Protein AF-A0A941VZ99-F1 (afdb_monomer_lite)

Secondary structure (DSSP, 8-state):
-HHHHTTT---EE----STTHHHHHHHTT--EE--TTT----SS----SSTT--

Structure (mmCIF, N/CA/C/O backbone):
data_AF-A0A941VZ99-F1
#
_entry.id   AF-A0A941VZ99-F1
#
loop_
_atom_site.group_PDB
_atom_site.id
_atom_site.type_symbol
_atom_site.label_atom_id
_atom_site.label_alt_id
_atom_site.label_comp_id
_atom_site.label_asym_id
_atom_site.label_entity_id
_atom_site.label_seq_id
_atom_site.pdbx_PDB_ins_code
_atom_site.Cartn_x
_atom_site.Cartn_y
_atom_site.Cartn_z
_atom_site.occupancy
_atom_site.B_iso_or_equiv
_atom_site.auth_seq_id
_atom_site.auth_comp_id
_atom_site.auth_asym_id
_atom_site.auth_atom_id
_atom_site.pdbx_PDB_model_num
ATOM 1 N N . VAL A 1 1 ? -4.162 7.154 14.267 1.00 73.75 1 VAL A N 1
ATOM 2 C CA . VAL A 1 1 ? -4.903 5.964 13.798 1.00 73.75 1 VAL A CA 1
ATOM 3 C C . VAL A 1 1 ? -6.240 5.839 14.510 1.00 73.75 1 VAL A C 1
ATOM 5 O O . VAL A 1 1 ? -7.253 5.887 13.839 1.00 73.75 1 VAL A O 1
ATOM 8 N N . SER A 1 2 ? -6.288 5.854 15.845 1.00 78.31 2 SER A N 1
ATOM 9 C CA . SER A 1 2 ? -7.531 5.666 16.621 1.00 78.31 2 SER A CA 1
ATOM 10 C C . SER A 1 2 ? -8.707 6.594 16.266 1.00 78.31 2 SER A C 1
ATOM 12 O O . SER A 1 2 ? -9.856 6.191 16.380 1.00 78.31 2 SER A O 1
ATOM 14 N N . SER A 1 3 ? -8.457 7.831 15.821 1.00 85.12 3 SER A N 1
ATOM 15 C CA . SER A 1 3 ? -9.523 8.726 15.342 1.00 85.12 3 SER A CA 1
ATOM 16 C C . SER A 1 3 ? -10.109 8.323 13.988 1.00 85.12 3 SER A C 1
ATOM 18 O O . SER A 1 3 ? -11.276 8.592 13.736 1.00 85.12 3 SER A O 1
ATOM 20 N N . LEU A 1 4 ? -9.309 7.690 13.131 1.00 86.12 4 LEU A N 1
ATOM 21 C CA . LEU A 1 4 ? -9.712 7.187 11.820 1.00 86.12 4 LEU A CA 1
ATOM 22 C C . LEU A 1 4 ? -10.472 5.861 11.956 1.00 86.12 4 LEU A C 1
ATOM 24 O O . LEU A 1 4 ? -11.496 5.686 11.303 1.00 86.12 4 LEU A O 1
ATOM 28 N N . GLU A 1 5 ? -10.068 5.016 12.906 1.00 85.06 5 GLU A N 1
ATOM 29 C CA . GLU A 1 5 ? -10.819 3.813 13.296 1.00 85.06 5 GLU A CA 1
ATOM 30 C C . GLU A 1 5 ? -12.269 4.143 13.675 1.00 85.06 5 GLU A C 1
ATOM 32 O O . GLU A 1 5 ? -13.210 3.504 13.212 1.00 85.06 5 GLU A O 1
ATOM 37 N N . MET A 1 6 ? -12.478 5.210 14.456 1.00 87.69 6 MET A N 1
ATOM 38 C CA . MET A 1 6 ? -13.824 5.664 14.835 1.00 87.69 6 MET A CA 1
ATOM 39 C C . MET A 1 6 ? -14.673 6.136 13.646 1.00 87.69 6 MET A C 1
ATOM 41 O O . MET A 1 6 ? -15.897 6.179 13.750 1.00 87.69 6 MET A O 1
ATOM 45 N N . LEU A 1 7 ? -14.040 6.503 12.531 1.00 90.88 7 LEU A N 1
ATOM 46 C CA . LEU A 1 7 ? -14.715 6.889 11.292 1.00 90.88 7 LEU A CA 1
ATOM 47 C C . LEU A 1 7 ? -14.944 5.692 10.357 1.00 90.88 7 LEU A C 1
ATOM 49 O O . LEU A 1 7 ? -15.544 5.868 9.298 1.00 90.88 7 LEU A O 1
ATOM 53 N N . GLY A 1 8 ? -14.480 4.492 10.728 1.00 89.88 8 GLY A N 1
ATOM 54 C CA . GLY A 1 8 ? -14.589 3.284 9.913 1.00 89.88 8 GLY A CA 1
ATOM 55 C C . GLY A 1 8 ? -13.753 3.335 8.633 1.00 89.88 8 GLY A C 1
ATOM 56 O O . GLY A 1 8 ? -14.127 2.712 7.640 1.00 89.88 8 GLY A O 1
ATOM 57 N N . VAL A 1 9 ? -12.659 4.104 8.623 1.00 91.12 9 VAL A N 1
ATOM 58 C CA . VAL A 1 9 ? -11.759 4.206 7.465 1.00 91.12 9 VAL A CA 1
ATOM 59 C C . VAL A 1 9 ? -10.477 3.424 7.717 1.00 91.12 9 VAL A C 1
ATOM 61 O O . VAL A 1 9 ? -9.947 3.459 8.821 1.00 91.12 9 VAL A O 1
ATOM 64 N N . ILE A 1 10 ? -9.951 2.777 6.676 1.00 90.62 10 ILE A N 1
ATOM 65 C CA . ILE A 1 10 ? -8.687 2.032 6.737 1.00 90.62 10 ILE A CA 1
ATOM 66 C C . ILE A 1 10 ? -7.564 2.948 6.230 1.00 90.62 10 ILE A C 1
ATOM 68 O O . ILE A 1 10 ? -7.551 3.285 5.039 1.00 90.62 10 ILE A O 1
ATOM 72 N N . PRO A 1 11 ? -6.639 3.405 7.093 1.00 90.69 11 PRO A N 1
ATOM 73 C CA . PRO A 1 11 ? -5.566 4.295 6.676 1.00 90.69 11 PRO A CA 1
ATOM 74 C C . PRO A 1 11 ? -4.470 3.543 5.912 1.00 90.69 11 PRO A C 1
ATOM 76 O O . PRO A 1 11 ? -4.032 2.470 6.319 1.00 90.69 11 PRO A O 1
ATOM 79 N N . ILE A 1 12 ? -3.968 4.162 4.840 1.00 94.81 12 ILE A N 1
ATOM 80 C CA . ILE A 1 12 ? -2.760 3.721 4.133 1.00 94.81 12 ILE A CA 1
ATOM 81 C C . ILE A 1 12 ? -1.639 4.707 4.451 1.00 94.81 12 ILE A C 1
ATOM 83 O O . ILE A 1 12 ? -1.740 5.891 4.124 1.00 94.81 12 ILE A O 1
ATOM 87 N N . VAL A 1 13 ? -0.565 4.229 5.079 1.00 94.94 13 VAL A N 1
ATOM 88 C CA . VAL A 1 13 ? 0.611 5.054 5.384 1.00 94.94 13 VAL A CA 1
ATOM 89 C C . VAL A 1 13 ? 1.677 4.857 4.310 1.00 94.94 13 VAL A C 1
ATOM 91 O O . VAL A 1 13 ? 2.262 3.784 4.183 1.00 94.94 13 VAL A O 1
ATOM 94 N N . GLY A 1 14 ? 1.925 5.908 3.527 1.00 94.94 14 GLY A N 1
ATOM 95 C CA . GLY A 1 14 ? 2.991 5.949 2.525 1.00 94.94 14 GLY A CA 1
ATOM 96 C C . GLY A 1 14 ? 4.360 6.341 3.098 1.00 94.94 14 GLY A C 1
ATOM 97 O O . GLY A 1 14 ? 4.463 6.778 4.242 1.00 94.94 14 GLY A O 1
ATOM 98 N N . GLY A 1 15 ? 5.405 6.252 2.269 1.00 94.06 15 GLY A N 1
ATOM 99 C CA . GLY A 1 15 ? 6.751 6.739 2.601 1.00 94.06 15 GLY A CA 1
ATOM 100 C C . GLY A 1 15 ? 7.592 5.796 3.466 1.00 94.06 15 GLY A C 1
ATOM 101 O O . GLY A 1 15 ? 8.510 6.247 4.141 1.00 94.06 15 GLY A O 1
ATOM 102 N N . VAL A 1 16 ? 7.298 4.493 3.475 1.00 95.31 16 VAL A N 1
ATOM 103 C CA . VAL A 1 16 ? 8.139 3.506 4.173 1.00 95.31 16 VAL A CA 1
ATOM 104 C C . VAL A 1 16 ? 9.439 3.271 3.390 1.00 95.31 16 VAL A C 1
ATOM 106 O O . VAL A 1 16 ? 9.438 2.641 2.329 1.00 95.31 16 VAL A O 1
ATOM 109 N N . GLU A 1 17 ? 10.552 3.789 3.909 1.00 94.56 17 GLU A N 1
ATOM 110 C CA . GLU A 1 17 ? 11.867 3.774 3.239 1.00 94.56 17 GLU A CA 1
ATOM 111 C C . GLU A 1 17 ? 12.914 2.899 3.943 1.00 94.56 17 GLU A C 1
ATOM 113 O O . GLU A 1 17 ? 13.970 2.620 3.377 1.00 94.56 17 GLU A O 1
ATOM 118 N N . ASP A 1 18 ? 12.616 2.401 5.144 1.00 92.06 18 ASP A N 1
ATOM 119 C CA . ASP A 1 18 ? 13.532 1.567 5.914 1.00 92.06 18 ASP A CA 1
ATOM 120 C C . ASP A 1 18 ? 12.817 0.507 6.770 1.00 92.06 18 ASP A C 1
ATOM 122 O O . ASP A 1 18 ? 11.646 0.633 7.137 1.00 92.06 18 ASP A O 1
ATOM 126 N N . VAL A 1 19 ? 13.567 -0.535 7.142 1.00 89.75 19 VAL A N 1
ATOM 127 C CA . VAL A 1 19 ? 13.063 -1.678 7.920 1.00 89.75 19 VAL A CA 1
ATOM 128 C C . VAL A 1 19 ? 12.610 -1.307 9.335 1.00 89.75 19 VAL A C 1
ATOM 130 O O . VAL A 1 19 ? 11.732 -1.965 9.889 1.00 89.75 19 VAL A O 1
ATOM 133 N N . LYS A 1 20 ? 13.189 -0.267 9.949 1.00 92.06 20 LYS A N 1
ATOM 134 C CA . LYS A 1 20 ? 12.905 0.109 11.344 1.00 92.06 20 LYS A CA 1
ATOM 135 C C . LYS A 1 20 ? 11.567 0.830 11.472 1.00 92.06 20 LYS A C 1
ATOM 137 O O . LYS A 1 20 ? 10.984 0.822 12.553 1.00 92.06 20 LYS A O 1
ATOM 142 N N . THR A 1 21 ? 11.067 1.412 10.385 1.00 91.81 21 THR A N 1
ATOM 143 C CA . THR A 1 21 ? 9.770 2.093 10.350 1.00 91.81 21 THR A CA 1
ATOM 144 C C . THR A 1 21 ? 8.593 1.111 10.455 1.00 91.81 21 THR A C 1
ATOM 146 O O . THR A 1 21 ? 7.593 1.430 11.098 1.00 91.81 21 THR A O 1
ATOM 149 N N . MET A 1 22 ? 8.702 -0.115 9.921 1.00 89.81 22 MET A N 1
ATOM 150 C CA . MET A 1 22 ? 7.568 -1.059 9.906 1.00 89.81 22 MET A CA 1
ATOM 151 C C . MET A 1 22 ? 7.104 -1.510 11.305 1.00 89.81 22 MET A C 1
ATOM 153 O O . MET A 1 22 ? 5.904 -1.419 11.567 1.00 89.81 22 MET A O 1
ATOM 157 N N . PRO A 1 23 ? 7.985 -1.932 12.244 1.00 91.56 23 PRO A N 1
ATOM 158 C CA . PRO A 1 23 ? 7.548 -2.321 13.590 1.00 91.56 23 PRO A CA 1
ATOM 159 C C . PRO A 1 23 ? 6.871 -1.183 14.363 1.00 91.56 23 PRO A C 1
ATOM 161 O O . PRO A 1 23 ? 5.988 -1.424 15.190 1.00 91.56 23 PRO A O 1
ATOM 164 N N . ILE A 1 24 ? 7.270 0.063 14.088 1.00 93.62 24 ILE A N 1
ATOM 165 C CA . ILE A 1 24 ? 6.677 1.256 14.696 1.00 93.62 24 ILE A CA 1
ATOM 166 C C . ILE A 1 24 ? 5.249 1.442 14.175 1.00 93.62 24 ILE A C 1
ATOM 168 O O . ILE A 1 24 ? 4.328 1.569 14.977 1.00 93.62 24 ILE A O 1
ATOM 172 N N . LEU A 1 25 ? 5.048 1.407 12.853 1.00 93.06 25 LEU A N 1
ATOM 173 C CA . LEU A 1 25 ? 3.721 1.539 12.238 1.00 93.06 25 LEU A CA 1
AT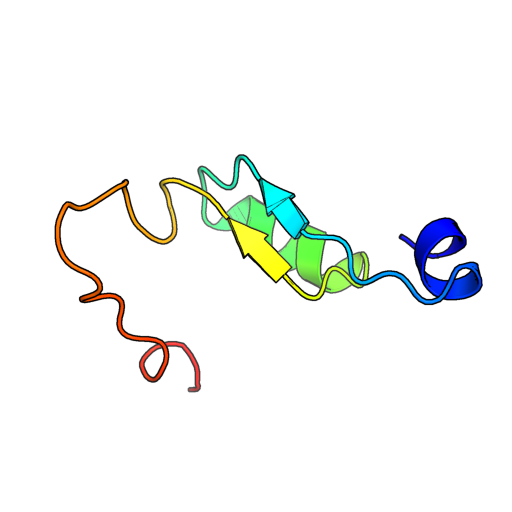OM 174 C C . LEU A 1 25 ? 2.768 0.423 12.682 1.00 93.06 25 LEU A C 1
ATOM 176 O O . LEU A 1 25 ? 1.622 0.704 13.030 1.00 93.06 25 LEU A O 1
ATOM 180 N N . TRP A 1 26 ? 3.265 -0.813 12.770 1.00 90.56 26 TRP A N 1
ATOM 181 C CA . TRP A 1 26 ? 2.505 -1.944 13.302 1.00 90.56 26 TRP A CA 1
ATOM 182 C C . TRP A 1 26 ? 2.045 -1.702 14.745 1.00 90.56 26 TRP A C 1
ATOM 184 O O . TRP A 1 26 ? 0.870 -1.853 15.068 1.00 90.56 26 TRP A O 1
ATOM 194 N N . SER A 1 27 ? 2.954 -1.241 15.610 1.00 91.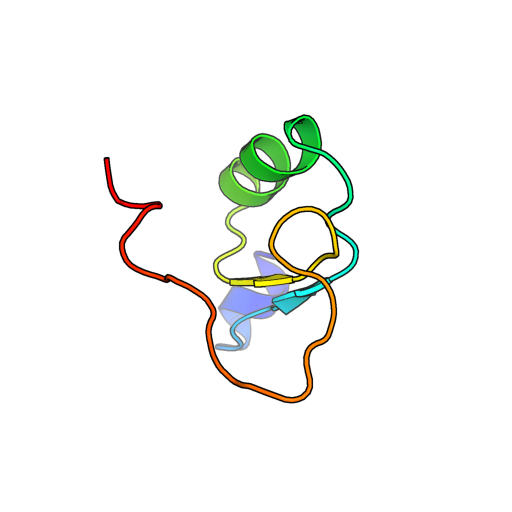62 27 SER A N 1
ATOM 195 C CA . SER A 1 27 ? 2.637 -0.934 17.015 1.00 91.62 27 SER A CA 1
ATOM 196 C C . SER A 1 27 ? 1.632 0.215 17.169 1.00 91.62 27 SER A C 1
ATOM 198 O O . SER A 1 27 ? 0.953 0.310 18.188 1.00 91.62 27 SER A O 1
ATOM 200 N N . LEU A 1 28 ? 1.527 1.090 16.164 1.00 91.56 28 LEU A N 1
ATOM 201 C CA . LEU A 1 28 ? 0.547 2.178 16.102 1.00 91.56 28 LEU A CA 1
ATOM 202 C C . LEU A 1 28 ? -0.815 1.740 15.533 1.00 91.56 28 LEU A C 1
ATOM 204 O O . LEU A 1 28 ? -1.722 2.573 15.451 1.00 91.56 28 LEU A O 1
ATOM 208 N N . GLY A 1 29 ? -0.961 0.464 15.160 1.00 89.38 29 GLY A N 1
ATOM 209 C CA . GLY A 1 29 ? -2.194 -0.115 14.626 1.00 89.38 29 GLY A CA 1
ATOM 210 C C . GLY A 1 29 ? -2.448 0.215 13.157 1.00 89.38 29 GLY A C 1
ATOM 211 O O . GLY A 1 29 ? -3.597 0.334 12.763 1.00 89.38 29 GLY A O 1
ATOM 212 N N . VAL A 1 30 ? -1.404 0.444 12.359 1.00 92.69 30 VAL A N 1
ATOM 213 C CA . VAL A 1 30 ? -1.553 0.705 10.919 1.00 92.69 30 VAL A CA 1
ATOM 214 C C . VAL A 1 30 ? -1.733 -0.609 10.157 1.00 92.69 30 VAL A C 1
ATOM 216 O O . VAL A 1 30 ? -0.842 -1.455 10.193 1.00 92.69 30 VAL A O 1
ATOM 219 N N . ASP A 1 31 ? -2.835 -0.740 9.414 1.00 89.69 31 ASP A N 1
ATOM 220 C CA . ASP A 1 31 ? -3.143 -1.950 8.637 1.00 89.69 31 ASP A CA 1
ATOM 221 C C . ASP A 1 31 ? -2.433 -2.013 7.281 1.00 89.69 31 ASP A C 1
ATOM 223 O O . ASP A 1 31 ? -2.010 -3.082 6.842 1.00 89.69 31 ASP A O 1
ATOM 227 N N . LEU A 1 32 ? -2.319 -0.875 6.588 1.00 93.94 32 LEU A N 1
ATOM 228 C CA . LEU A 1 32 ? -1.797 -0.808 5.224 1.00 93.94 32 LEU A CA 1
ATOM 229 C C . LEU A 1 32 ? -0.635 0.180 5.124 1.00 93.94 32 LEU A C 1
ATOM 231 O O . LEU A 1 32 ? -0.720 1.330 5.562 1.00 93.94 32 LEU A O 1
ATOM 235 N N . ILE A 1 33 ? 0.447 -0.265 4.485 1.00 94.94 33 ILE A N 1
ATOM 236 C CA . ILE A 1 33 ? 1.659 0.527 4.269 1.00 94.94 33 ILE A CA 1
ATOM 237 C C . ILE A 1 33 ? 2.074 0.535 2.798 1.00 94.94 33 ILE A C 1
ATOM 239 O O . ILE A 1 33 ? 1.836 -0.418 2.059 1.00 94.94 33 ILE A O 1
ATOM 243 N N . GLN A 1 34 ? 2.726 1.616 2.378 1.00 96.00 34 GLN A N 1
ATOM 244 C CA . GLN A 1 34 ? 3.313 1.762 1.051 1.00 96.00 34 GLN A CA 1
ATOM 245 C C . GLN A 1 34 ? 4.680 2.441 1.157 1.00 96.00 34 GLN A C 1
ATOM 247 O O . GLN A 1 34 ? 4.872 3.388 1.918 1.00 96.00 34 GLN A O 1
ATOM 252 N N . GLY A 1 35 ? 5.642 2.004 0.351 1.00 95.38 35 GLY A N 1
ATOM 253 C CA . GLY A 1 35 ? 6.937 2.663 0.283 1.00 95.38 35 GLY A CA 1
ATOM 254 C C . GLY A 1 35 ? 7.948 1.898 -0.554 1.00 95.38 35 GLY A C 1
ATOM 255 O O . GLY A 1 35 ? 7.757 0.722 -0.863 1.00 95.38 35 GLY A O 1
ATOM 256 N N . PHE A 1 36 ? 9.028 2.581 -0.923 1.00 95.31 36 PHE A N 1
ATOM 257 C CA . PHE A 1 36 ? 10.070 2.030 -1.792 1.00 95.31 36 PHE A CA 1
ATOM 258 C C . PHE A 1 36 ? 10.853 0.891 -1.141 1.00 95.31 36 PHE A C 1
ATOM 260 O O . PHE A 1 36 ? 11.395 0.052 -1.860 1.00 95.31 36 PHE A O 1
ATOM 267 N N . PHE A 1 37 ? 10.861 0.827 0.195 1.00 93.25 37 PHE A N 1
ATOM 268 C CA . PHE A 1 37 ? 11.403 -0.312 0.931 1.00 93.25 37 PHE A CA 1
ATOM 269 C C . PHE A 1 37 ? 10.661 -1.619 0.614 1.00 93.25 37 PHE A C 1
ATOM 271 O O . PHE A 1 37 ? 11.291 -2.668 0.528 1.00 93.25 37 PHE A O 1
ATOM 278 N N . LEU A 1 38 ? 9.338 -1.558 0.414 1.00 92.31 38 LEU A N 1
ATOM 279 C CA . LEU A 1 38 ? 8.516 -2.724 0.077 1.00 92.31 38 LEU A CA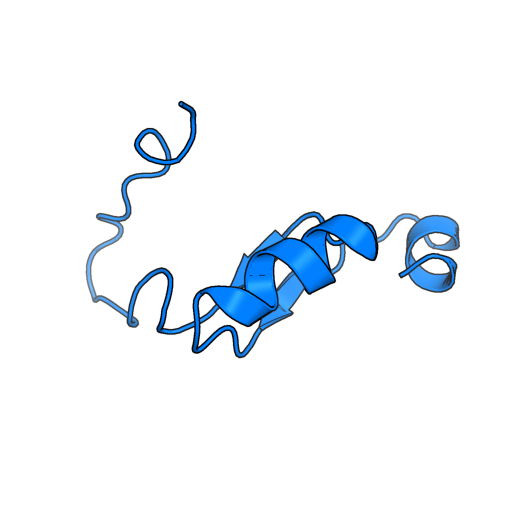 1
ATOM 280 C C . LEU A 1 38 ? 8.684 -3.086 -1.399 1.00 92.31 38 LEU A C 1
ATOM 282 O O . LEU A 1 38 ? 9.070 -4.201 -1.738 1.00 92.31 38 LEU A O 1
ATOM 286 N N . GLN A 1 39 ? 8.384 -2.132 -2.279 1.00 94.88 39 GLN A N 1
ATOM 287 C CA . GLN A 1 39 ? 8.582 -2.253 -3.717 1.00 94.88 39 GLN A CA 1
ATOM 288 C C . GLN A 1 39 ? 8.564 -0.863 -4.353 1.00 94.88 39 GLN A C 1
ATOM 290 O O . GLN A 1 39 ? 7.747 -0.009 -4.006 1.00 94.88 39 GLN A O 1
ATOM 295 N N . HIS A 1 40 ? 9.447 -0.637 -5.322 1.00 95.69 40 HIS A N 1
ATOM 296 C CA . HIS A 1 40 ? 9.377 0.554 -6.163 1.00 95.69 40 HIS A CA 1
ATOM 297 C C . HIS A 1 40 ? 8.205 0.452 -7.154 1.00 95.69 40 HIS A C 1
ATOM 299 O O . HIS A 1 40 ? 7.805 -0.658 -7.514 1.00 95.69 40 HIS A O 1
ATOM 305 N N . PRO A 1 41 ? 7.677 1.583 -7.655 1.00 95.56 41 PRO A N 1
ATOM 306 C CA . PRO A 1 41 ? 6.687 1.567 -8.723 1.00 95.56 41 PRO A CA 1
ATOM 307 C C . PRO A 1 41 ? 7.179 0.757 -9.928 1.00 95.56 41 PRO A C 1
ATOM 309 O O . PRO A 1 41 ? 8.276 0.988 -10.439 1.00 95.56 41 PRO A O 1
ATOM 312 N N . SER A 1 42 ? 6.351 -0.174 -10.394 1.00 95.50 42 SER A N 1
ATOM 313 C CA . SER A 1 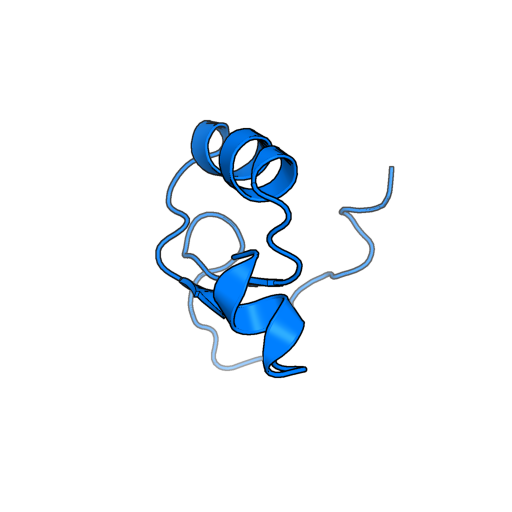42 ? 6.618 -1.024 -11.555 1.00 95.50 42 SER A CA 1
ATOM 314 C C . SER A 1 42 ? 5.493 -0.888 -12.577 1.00 95.50 42 SER A C 1
ATOM 316 O O . SER A 1 42 ? 4.372 -0.501 -12.246 1.00 95.50 42 SER A O 1
ATOM 318 N N . ARG A 1 43 ? 5.790 -1.207 -13.841 1.00 97.19 43 ARG A N 1
ATOM 319 C CA . ARG A 1 43 ? 4.771 -1.310 -14.900 1.00 97.19 43 ARG A CA 1
ATOM 320 C C . ARG A 1 43 ? 3.926 -2.575 -14.770 1.00 97.19 43 ARG A C 1
ATOM 322 O O . ARG A 1 43 ? 2.842 -2.639 -15.341 1.00 97.19 43 ARG A O 1
ATOM 329 N N . GLU A 1 44 ? 4.429 -3.563 -14.040 1.00 97.62 44 GLU A N 1
ATOM 330 C CA . GLU A 1 44 ? 3.803 -4.865 -13.847 1.00 97.62 44 GLU A CA 1
ATOM 331 C C . GLU A 1 44 ? 3.406 -5.045 -12.379 1.00 97.62 44 GLU A C 1
ATOM 333 O O . GLU A 1 44 ? 4.130 -4.631 -11.473 1.00 97.62 44 GLU A O 1
ATOM 338 N N . MET A 1 45 ? 2.265 -5.694 -12.134 1.00 94.75 45 MET A N 1
ATOM 339 C CA . MET A 1 45 ? 1.784 -6.020 -10.786 1.00 94.75 45 MET A CA 1
ATOM 340 C C . MET A 1 45 ? 2.392 -7.341 -10.301 1.00 94.75 45 MET A C 1
ATOM 342 O O . MET A 1 45 ? 1.694 -8.333 -10.119 1.00 94.75 45 MET A O 1
ATOM 346 N N . SER A 1 46 ? 3.712 -7.360 -10.137 1.00 94.50 46 SER A N 1
ATOM 347 C CA . SER A 1 46 ? 4.491 -8.560 -9.803 1.00 94.50 46 SER A CA 1
ATOM 348 C C . SER A 1 46 ? 4.962 -8.589 -8.342 1.00 94.50 46 SER A C 1
ATOM 350 O O . SER A 1 46 ? 5.983 -9.204 -8.037 1.00 94.50 46 SER A O 1
ATOM 352 N N . TYR A 1 47 ? 4.291 -7.862 -7.443 1.00 93.38 47 TYR A N 1
ATOM 353 C CA . TYR A 1 47 ? 4.604 -7.910 -6.014 1.00 93.38 47 TYR A CA 1
ATOM 354 C C . TYR A 1 47 ? 4.177 -9.248 -5.408 1.00 93.38 47 TYR A C 1
ATOM 356 O O . TYR A 1 47 ? 3.047 -9.693 -5.616 1.00 93.38 47 TYR A O 1
ATOM 364 N N . ASP A 1 48 ? 5.073 -9.870 -4.645 1.00 93.06 48 ASP A N 1
ATOM 365 C CA . ASP A 1 48 ? 4.776 -11.095 -3.911 1.00 93.06 48 ASP A CA 1
ATOM 366 C C . ASP A 1 48 ? 4.219 -10.764 -2.522 1.00 93.06 48 ASP A C 1
ATOM 368 O O . ASP A 1 48 ? 4.953 -10.419 -1.598 1.00 93.06 48 ASP A O 1
ATOM 372 N N . PHE A 1 49 ? 2.904 -10.905 -2.375 1.00 90.50 49 PHE A N 1
ATOM 373 C CA . PHE A 1 49 ? 2.218 -10.731 -1.095 1.00 90.50 49 PHE A CA 1
ATOM 374 C C . PHE A 1 49 ? 2.363 -11.943 -0.158 1.00 90.50 49 PHE A C 1
ATOM 376 O O . PHE A 1 49 ? 1.987 -11.853 1.008 1.00 90.50 49 PHE A O 1
ATOM 383 N N . THR A 1 50 ? 2.875 -13.081 -0.640 1.00 88.56 50 THR A N 1
ATOM 384 C CA . THR A 1 50 ? 2.948 -14.333 0.131 1.00 88.56 50 THR A CA 1
ATOM 385 C C . THR A 1 50 ? 4.240 -14.466 0.936 1.00 88.56 50 THR A C 1
ATOM 387 O O . THR A 1 50 ? 4.225 -15.064 2.009 1.00 88.56 50 THR A O 1
ATOM 390 N N . GLY A 1 51 ? 5.337 -13.851 0.482 1.00 69.44 51 GLY A N 1
ATOM 391 C CA . GLY A 1 51 ? 6.651 -13.939 1.129 1.00 69.44 51 GLY A CA 1
ATOM 392 C C . GLY A 1 51 ? 6.765 -13.278 2.511 1.00 69.44 51 GLY A C 1
ATOM 393 O O . GLY A 1 51 ? 7.726 -13.544 3.228 1.00 69.44 51 GLY A O 1
ATOM 394 N N . ALA A 1 52 ? 5.803 -12.437 2.908 1.00 59.94 52 ALA A N 1
ATOM 395 C CA . ALA A 1 52 ? 5.789 -11.755 4.208 1.00 59.94 52 ALA A CA 1
ATOM 396 C C . ALA A 1 52 ? 5.103 -12.561 5.333 1.00 59.94 52 ALA A C 1
ATOM 398 O O . ALA A 1 52 ? 5.158 -12.150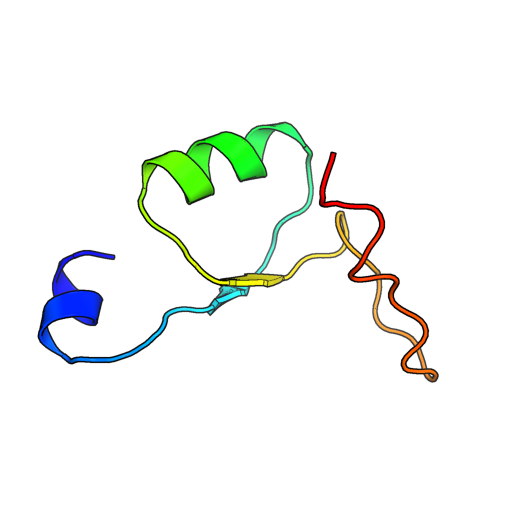 6.491 1.00 59.94 52 ALA A O 1
ATOM 399 N N . ALA A 1 53 ? 4.458 -13.688 5.010 1.00 49.97 53 ALA A N 1
ATOM 400 C CA . ALA A 1 53 ? 3.799 -14.566 5.975 1.00 49.97 53 ALA A CA 1
ATOM 401 C C . ALA A 1 53 ? 4.730 -15.718 6.401 1.00 49.97 53 ALA A C 1
ATOM 403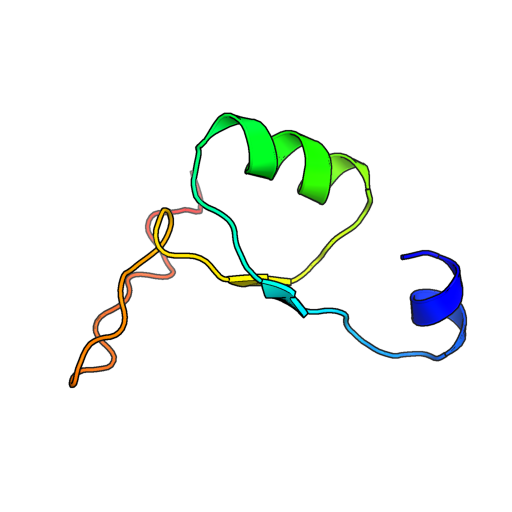 O O . ALA A 1 53 ? 4.533 -16.864 5.994 1.00 49.97 53 ALA A O 1
ATOM 404 N N . LEU A 1 54 ? 5.754 -15.416 7.204 1.00 42.19 54 LEU A N 1
ATOM 405 C CA . LEU A 1 54 ? 6.512 -16.407 7.981 1.00 42.19 54 LEU A CA 1
ATOM 406 C C . LEU A 1 54 ? 6.570 -15.987 9.448 1.00 42.19 54 LEU A C 1
ATOM 408 O O . LEU A 1 54 ? 6.964 -14.829 9.709 1.00 42.19 54 LEU A O 1
#

Foldseek 3Di:
DVVVVVVVDQDEAEAPDDPVVVVVCVVVVHDHYYYVVQPDDDPDPPRDPPVVPD

Sequence (54 aa):
VSSLEMLGVIPIVGGVEDVKTMPILWSLGVDLIQGFFLQHPSREMSYDFTGAAL

pLDDT: mean 89.09, std 10.78, range [42.19, 97.62]

Radius of gyration: 12.67 Å; chains: 1; bounding box: 28×25×32 Å